Protein AF-A0A924LF36-F1 (afdb_monomer_lite)

Sequence (157 aa):
MALSLVGAALLSALLHAGWNAAVKASARPAETMTAQMLLGAAMVLPALFWSGLPAMASWPWILATTLTNTITVTALLRAYALGGFGVVYPVVRAISVLLVVPLAAFLTGDRLGIGALAGIVLIVASLGLLAVSAGRDTSFPLPAMVWTGIAGLSTAV

Structure (mmCIF, N/CA/C/O backbone):
data_AF-A0A924LF36-F1
#
_entry.id   AF-A0A924LF36-F1
#
loop_
_atom_site.group_PDB
_atom_site.id
_atom_site.type_symbol
_atom_site.label_atom_id
_atom_site.label_alt_id
_atom_site.label_comp_id
_atom_site.label_asym_id
_atom_site.label_entity_id
_atom_site.label_seq_id
_atom_site.pdbx_PDB_ins_code
_atom_site.Cartn_x
_atom_site.Cartn_y
_atom_site.Cartn_z
_atom_site.occupancy
_atom_site.B_iso_or_equiv
_atom_site.auth_seq_id
_atom_site.auth_comp_id
_atom_site.auth_asym_id
_atom_site.auth_atom_id
_atom_site.pdbx_PDB_model_num
ATOM 1 N N . MET A 1 1 ? -22.119 -19.958 12.542 1.00 62.25 1 MET A N 1
ATOM 2 C CA . MET A 1 1 ? -21.178 -18.865 12.877 1.00 62.25 1 MET A CA 1
ATOM 3 C C . MET A 1 1 ? -19.805 -19.051 12.227 1.00 62.25 1 MET A C 1
ATOM 5 O O . MET A 1 1 ? -19.366 -18.140 11.547 1.00 62.25 1 MET A O 1
ATOM 9 N N . ALA A 1 2 ? -19.146 -20.214 12.333 1.00 81.81 2 ALA A N 1
ATOM 10 C CA . ALA A 1 2 ? -17.855 -20.436 11.658 1.00 81.81 2 ALA A CA 1
ATOM 11 C C . ALA A 1 2 ? -17.956 -20.459 10.116 1.00 81.81 2 ALA A C 1
ATOM 13 O O . ALA A 1 2 ? -17.182 -19.789 9.443 1.00 81.81 2 ALA A O 1
ATOM 14 N N . LEU A 1 3 ? -18.955 -21.148 9.544 1.00 88.50 3 LEU A N 1
ATOM 15 C CA . LEU A 1 3 ? -19.102 -21.261 8.084 1.00 88.50 3 LEU A CA 1
ATOM 16 C C . LEU A 1 3 ? -19.388 -19.916 7.393 1.00 88.50 3 LEU A C 1
ATOM 18 O O . LEU A 1 3 ? -18.892 -19.674 6.301 1.00 88.50 3 LEU A O 1
ATOM 22 N N . SER A 1 4 ? -20.141 -19.021 8.040 1.00 89.44 4 SER A N 1
ATOM 23 C CA . SER A 1 4 ? -20.418 -17.675 7.522 1.00 89.44 4 SER A CA 1
ATOM 24 C C . SER A 1 4 ? -19.172 -16.788 7.519 1.00 89.44 4 SER A C 1
ATOM 26 O O . SER A 1 4 ? -18.977 -16.030 6.576 1.00 89.44 4 SER A O 1
ATOM 28 N N . LEU A 1 5 ? -18.300 -16.914 8.528 1.00 90.94 5 LEU A N 1
ATOM 29 C CA . LEU A 1 5 ? -17.013 -16.209 8.560 1.00 90.94 5 LEU A CA 1
ATOM 30 C C . LEU A 1 5 ? -16.062 -16.741 7.485 1.00 90.94 5 LEU A C 1
ATOM 32 O O . LEU A 1 5 ? -15.440 -15.954 6.778 1.00 90.94 5 LEU A O 1
ATOM 36 N N . VAL A 1 6 ? -15.998 -18.065 7.315 1.00 91.00 6 VAL A N 1
ATOM 37 C CA . VAL A 1 6 ? -15.215 -18.695 6.241 1.00 91.00 6 VAL A CA 1
ATOM 38 C C . VAL A 1 6 ? -15.737 -18.263 4.869 1.00 91.00 6 VAL A C 1
ATOM 40 O O . VAL A 1 6 ? -14.952 -17.848 4.023 1.00 91.00 6 VAL A O 1
ATOM 43 N N . GLY A 1 7 ? -17.056 -18.287 4.659 1.00 93.44 7 GLY A N 1
ATOM 44 C CA . GLY A 1 7 ? -17.680 -17.824 3.419 1.00 93.44 7 GLY A CA 1
ATOM 45 C C . GLY A 1 7 ? -17.386 -16.351 3.127 1.00 93.44 7 GLY A C 1
ATOM 46 O O . GLY A 1 7 ? -17.005 -16.017 2.007 1.00 93.44 7 GLY A O 1
ATOM 47 N N . ALA A 1 8 ? -17.476 -15.478 4.134 1.00 91.50 8 ALA A N 1
ATOM 48 C CA . ALA A 1 8 ? -17.125 -14.064 3.998 1.00 91.50 8 ALA A CA 1
ATOM 49 C C . ALA A 1 8 ? -15.631 -13.857 3.686 1.00 91.50 8 ALA A C 1
ATOM 51 O O . ALA A 1 8 ? -15.291 -13.027 2.843 1.00 91.50 8 ALA A O 1
ATOM 52 N N . ALA A 1 9 ? -14.739 -14.630 4.311 1.00 88.94 9 ALA A N 1
ATOM 53 C CA . ALA A 1 9 ? -13.304 -14.578 4.039 1.00 88.94 9 ALA A CA 1
ATOM 54 C C . ALA A 1 9 ? -12.972 -15.029 2.606 1.00 88.94 9 ALA A C 1
ATOM 56 O O . ALA A 1 9 ? -12.200 -14.362 1.918 1.00 88.94 9 ALA A O 1
ATOM 57 N N . LEU A 1 10 ? -13.592 -16.114 2.128 1.00 92.25 10 LEU A N 1
ATOM 58 C CA . LEU A 1 10 ? -13.425 -16.595 0.752 1.00 92.25 10 LEU A CA 1
ATOM 59 C C . LEU A 1 10 ? -13.984 -15.604 -0.271 1.00 92.25 10 LEU A C 1
ATOM 61 O O . LEU A 1 10 ? -13.341 -15.352 -1.288 1.00 92.25 10 LEU A O 1
ATOM 65 N N . LEU A 1 11 ? -15.141 -14.999 0.010 1.00 93.44 11 LEU A N 1
ATOM 66 C CA . LEU A 1 11 ? -15.704 -13.946 -0.831 1.00 93.44 11 LEU A CA 1
ATOM 67 C C . LEU A 1 11 ? -14.775 -12.728 -0.887 1.00 93.44 11 LEU A C 1
ATOM 69 O O . LEU A 1 11 ? -14.509 -12.216 -1.970 1.00 93.44 11 LEU A O 1
ATOM 73 N N . SER A 1 12 ? -14.238 -12.297 0.257 1.00 89.75 12 SER A N 1
ATOM 74 C CA . SER A 1 12 ? -13.249 -11.218 0.321 1.00 89.75 12 SER A CA 1
ATOM 75 C C . SER A 1 12 ? -12.011 -11.547 -0.516 1.00 89.75 12 SER A C 1
ATOM 77 O O . SER A 1 12 ? -11.588 -10.728 -1.327 1.00 89.75 12 SER A O 1
ATOM 79 N N . ALA A 1 13 ? -11.480 -12.769 -0.408 1.00 84.81 13 ALA A N 1
ATOM 80 C CA . ALA A 1 13 ? -10.343 -13.220 -1.208 1.00 84.81 13 ALA A CA 1
ATOM 81 C C . ALA A 1 13 ? -10.656 -13.246 -2.714 1.00 84.81 13 ALA A C 1
ATOM 83 O O . ALA A 1 13 ? -9.835 -12.797 -3.515 1.00 84.81 13 ALA A O 1
ATOM 84 N N . LEU A 1 14 ? -11.847 -13.714 -3.103 1.00 92.06 14 LEU A N 1
ATOM 85 C CA . LEU A 1 14 ? -12.298 -13.735 -4.495 1.00 92.06 14 LEU A CA 1
ATOM 86 C C . LEU A 1 14 ? -12.426 -12.320 -5.063 1.00 92.06 14 LEU A C 1
ATOM 88 O O . LEU A 1 14 ? -11.890 -1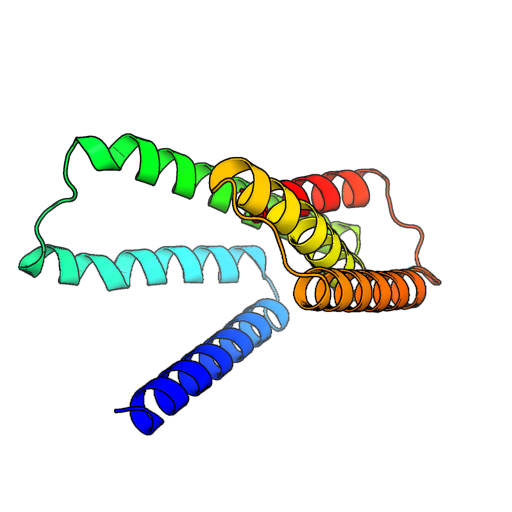2.039 -6.134 1.00 92.06 14 LEU A O 1
ATOM 92 N N . LEU A 1 15 ? -13.092 -11.420 -4.335 1.00 89.50 15 LEU A N 1
ATOM 93 C CA . LEU A 1 15 ? -13.203 -10.012 -4.712 1.00 89.50 15 LEU A CA 1
ATOM 94 C C . LEU A 1 15 ? -11.815 -9.375 -4.802 1.00 89.50 15 LEU A C 1
ATOM 96 O O . LEU A 1 15 ? -11.536 -8.663 -5.766 1.00 89.50 15 LEU A O 1
ATOM 100 N N . HIS A 1 16 ? -10.928 -9.684 -3.848 1.00 84.06 16 HIS A N 1
ATOM 101 C CA . HIS A 1 16 ? -9.563 -9.176 -3.817 1.00 84.06 16 HIS A CA 1
ATOM 102 C C . HIS A 1 16 ? -8.756 -9.604 -5.046 1.00 84.06 16 HIS A C 1
ATOM 104 O O . HIS A 1 16 ? -8.113 -8.782 -5.702 1.00 84.06 16 HIS A O 1
ATOM 110 N N . ALA A 1 17 ? -8.800 -10.889 -5.385 1.00 82.19 17 ALA A N 1
ATOM 111 C CA . ALA A 1 17 ? -8.154 -11.417 -6.579 1.00 82.19 17 ALA A CA 1
ATOM 112 C C . ALA A 1 17 ? -8.773 -10.834 -7.860 1.00 82.19 17 ALA A C 1
ATOM 114 O O . ALA A 1 17 ? -8.043 -10.464 -8.779 1.00 82.19 17 ALA A O 1
ATOM 115 N N . GLY A 1 18 ? -10.102 -10.696 -7.895 1.00 86.62 18 GLY A N 1
ATOM 116 C CA . GLY A 1 18 ? -10.847 -10.163 -9.032 1.00 86.62 18 GLY A CA 1
ATOM 117 C C . GLY A 1 18 ? -10.474 -8.721 -9.371 1.00 86.62 18 GLY A C 1
ATOM 118 O O . GLY A 1 18 ? -10.165 -8.429 -10.527 1.00 86.62 18 GLY A O 1
ATOM 119 N N . TRP A 1 19 ? -10.427 -7.820 -8.384 1.00 83.12 19 TRP A N 1
ATOM 120 C CA . TRP A 1 19 ? -10.056 -6.428 -8.665 1.00 83.12 19 TRP A CA 1
ATOM 121 C C . TRP A 1 19 ? -8.571 -6.290 -9.030 1.00 83.12 19 TRP A C 1
ATOM 123 O O . TRP A 1 19 ? -8.246 -5.534 -9.9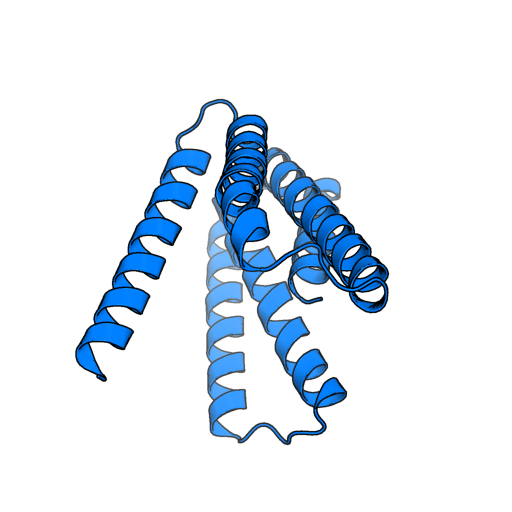43 1.00 83.12 19 TRP A O 1
ATOM 133 N N . ASN A 1 20 ? -7.672 -7.062 -8.403 1.00 81.25 20 ASN A N 1
ATOM 134 C CA . ASN A 1 20 ? -6.254 -7.075 -8.788 1.00 81.25 20 ASN A CA 1
ATOM 135 C C . ASN A 1 20 ? -6.072 -7.549 -10.237 1.00 81.25 20 ASN A C 1
ATOM 137 O O . ASN A 1 20 ? -5.286 -6.969 -10.990 1.00 81.25 20 ASN A O 1
ATOM 141 N N . ALA A 1 21 ? -6.814 -8.582 -10.647 1.00 81.06 21 ALA A N 1
ATOM 142 C CA . ALA A 1 21 ? -6.815 -9.057 -12.025 1.00 81.06 21 ALA A CA 1
ATOM 143 C C . ALA A 1 21 ? -7.349 -7.986 -12.992 1.00 81.06 21 ALA A C 1
ATOM 145 O O . ALA A 1 21 ? -6.748 -7.772 -14.043 1.00 81.06 21 ALA A O 1
ATOM 146 N N . ALA A 1 22 ? -8.414 -7.268 -12.619 1.00 83.38 22 ALA A N 1
ATOM 147 C CA . ALA A 1 22 ? -8.974 -6.183 -13.424 1.00 83.38 22 ALA A CA 1
ATOM 148 C C . ALA A 1 22 ? -8.000 -5.002 -13.594 1.00 83.38 22 ALA A C 1
ATOM 150 O O . ALA A 1 22 ? -7.821 -4.515 -14.709 1.00 83.38 22 ALA A O 1
ATOM 151 N N . VAL A 1 23 ? -7.314 -4.576 -12.525 1.00 80.12 23 VAL A N 1
ATOM 152 C CA . VAL A 1 23 ? -6.279 -3.526 -12.605 1.00 80.12 23 VAL A CA 1
ATOM 153 C C . VAL A 1 23 ? -5.130 -3.974 -13.505 1.00 80.12 23 VAL A C 1
ATOM 155 O O . VAL A 1 23 ? -4.663 -3.194 -14.333 1.00 80.12 23 VAL A O 1
ATOM 158 N N . LYS A 1 24 ? -4.702 -5.238 -13.392 1.00 73.88 24 LYS A N 1
ATOM 159 C CA . LYS A 1 24 ? -3.637 -5.802 -14.232 1.00 73.88 24 LYS A CA 1
ATOM 160 C C . LYS A 1 24 ? -4.032 -5.901 -15.709 1.00 73.88 24 LYS A C 1
ATOM 162 O O . LYS A 1 24 ? -3.179 -5.710 -16.568 1.00 73.88 24 LYS A O 1
ATOM 167 N N . ALA A 1 25 ? -5.290 -6.223 -16.003 1.00 81.50 25 ALA A N 1
ATOM 168 C CA . ALA A 1 25 ? -5.804 -6.328 -17.368 1.00 81.50 25 ALA A CA 1
ATOM 169 C C . ALA A 1 25 ? -6.092 -4.960 -18.017 1.00 81.50 25 ALA A C 1
ATOM 171 O O . ALA A 1 25 ? -6.297 -4.885 -19.227 1.00 81.50 25 ALA A O 1
ATOM 172 N N . SER A 1 26 ? -6.121 -3.882 -17.230 1.00 82.62 26 SER A N 1
ATOM 173 C CA . SER A 1 26 ? -6.383 -2.531 -17.721 1.00 82.62 26 SER A CA 1
ATOM 174 C C . SER A 1 26 ? -5.217 -1.983 -18.543 1.00 82.62 26 SER A C 1
ATOM 176 O O . SER A 1 26 ? -4.053 -2.097 -18.162 1.00 82.62 26 SER A O 1
ATOM 178 N N . ALA A 1 27 ? -5.538 -1.277 -19.630 1.00 81.75 27 ALA A N 1
ATOM 179 C CA . ALA A 1 27 ? -4.561 -0.503 -20.397 1.00 81.75 27 ALA A CA 1
ATOM 180 C C . ALA A 1 27 ? -3.993 0.690 -19.604 1.00 81.75 27 ALA A C 1
ATOM 182 O O . ALA A 1 27 ? -2.944 1.226 -19.961 1.00 81.75 27 ALA A O 1
ATOM 183 N N . ARG A 1 28 ? -4.680 1.119 -18.533 1.00 80.81 28 ARG A N 1
ATOM 184 C CA . ARG A 1 28 ? -4.278 2.239 -17.668 1.00 80.81 28 ARG A CA 1
ATOM 185 C C . ARG A 1 28 ? -4.408 1.865 -16.184 1.00 80.81 28 ARG A C 1
ATOM 187 O O . ARG A 1 28 ? -5.310 2.356 -15.502 1.00 80.81 28 ARG A O 1
ATOM 194 N N . PRO A 1 29 ? -3.504 1.021 -15.653 1.00 74.56 29 PRO A N 1
ATOM 195 C CA . PRO A 1 29 ? -3.603 0.490 -14.291 1.00 74.56 29 PRO A CA 1
ATOM 196 C C . PRO A 1 29 ? -3.680 1.572 -13.209 1.00 74.56 29 PRO A C 1
ATOM 198 O O . PRO A 1 29 ? -4.410 1.414 -12.237 1.00 74.56 29 PRO A O 1
ATOM 201 N N . ALA A 1 30 ? -2.970 2.691 -13.395 1.00 72.94 30 ALA A N 1
ATOM 202 C CA . ALA A 1 30 ? -2.991 3.813 -12.461 1.00 72.94 30 ALA A CA 1
ATOM 203 C C . ALA A 1 30 ? -4.387 4.447 -12.344 1.00 72.94 30 ALA A C 1
ATOM 205 O O . ALA A 1 30 ? -4.898 4.590 -11.238 1.00 72.94 30 ALA A O 1
ATOM 206 N N . GLU A 1 31 ? -5.029 4.751 -13.476 1.00 81.31 31 GLU A N 1
ATOM 207 C CA . GLU A 1 31 ? -6.383 5.322 -13.511 1.00 81.31 31 GLU A CA 1
ATOM 208 C C . GLU A 1 31 ? -7.407 4.346 -12.922 1.00 81.31 31 GLU A C 1
ATOM 210 O O . GLU A 1 31 ? -8.259 4.746 -12.130 1.00 81.31 31 GLU A O 1
ATOM 215 N N . THR A 1 32 ? -7.296 3.053 -13.248 1.00 84.44 32 THR A N 1
ATOM 216 C CA . THR A 1 32 ? -8.178 2.015 -12.693 1.00 84.44 32 THR A CA 1
ATOM 217 C C . THR A 1 32 ? -8.014 1.878 -11.180 1.00 84.44 32 THR A C 1
ATOM 219 O O . THR A 1 32 ? -9.013 1.759 -10.470 1.00 84.44 32 THR A O 1
ATOM 222 N N . MET A 1 33 ? -6.782 1.946 -10.668 1.00 81.69 33 MET A N 1
ATOM 223 C CA . MET A 1 33 ? -6.521 1.887 -9.230 1.00 81.69 33 MET A CA 1
ATOM 224 C C . MET A 1 33 ? -7.071 3.131 -8.519 1.00 81.69 33 MET A C 1
ATOM 226 O O . MET A 1 33 ? -7.782 2.998 -7.528 1.00 81.69 33 MET A O 1
ATOM 230 N N . THR A 1 34 ? -6.850 4.335 -9.059 1.00 81.94 34 THR A N 1
ATOM 231 C CA . THR A 1 34 ? -7.424 5.577 -8.512 1.00 81.94 34 THR A CA 1
ATOM 232 C C . THR A 1 34 ? -8.953 5.548 -8.506 1.00 81.94 34 THR A C 1
ATOM 234 O O . THR A 1 34 ? -9.565 5.880 -7.491 1.00 81.94 34 THR A O 1
ATOM 237 N N . ALA A 1 35 ? -9.582 5.104 -9.598 1.00 85.44 35 ALA A N 1
ATOM 238 C CA . ALA A 1 35 ? -11.035 4.966 -9.675 1.00 85.44 35 ALA A CA 1
ATOM 239 C C . ALA A 1 35 ? -11.570 3.982 -8.623 1.00 85.44 35 ALA A C 1
ATOM 241 O O . ALA A 1 35 ? -12.573 4.268 -7.970 1.00 85.44 35 ALA A O 1
ATOM 242 N N . GLN A 1 36 ? -10.875 2.861 -8.404 1.00 86.94 36 GLN A N 1
ATOM 243 C CA . GLN A 1 36 ? -11.213 1.896 -7.359 1.00 86.94 36 GLN A CA 1
ATOM 244 C C . GLN A 1 36 ? -11.129 2.512 -5.955 1.00 86.94 36 GLN A C 1
ATOM 246 O O . GLN A 1 36 ? -12.018 2.265 -5.137 1.00 86.94 36 GLN A O 1
ATOM 251 N N . MET A 1 37 ? -10.108 3.325 -5.668 1.00 84.44 37 MET A N 1
ATOM 252 C CA . MET A 1 37 ? -9.989 3.998 -4.369 1.00 84.44 37 MET A CA 1
ATOM 253 C C . MET A 1 37 ? -11.121 5.008 -4.145 1.00 84.44 37 MET A C 1
ATOM 255 O O . MET A 1 37 ? -11.731 5.023 -3.076 1.00 84.44 37 MET A O 1
ATOM 259 N N . LEU A 1 38 ? -11.439 5.813 -5.164 1.00 87.12 38 LEU A N 1
ATOM 260 C CA . LEU A 1 38 ? -12.514 6.808 -5.102 1.00 87.12 38 LEU A CA 1
ATOM 261 C C . LEU A 1 38 ? -13.888 6.156 -4.950 1.00 87.12 38 LEU A C 1
ATOM 263 O O . LEU A 1 38 ? -14.690 6.605 -4.133 1.00 87.12 38 LEU A O 1
ATOM 267 N N . LEU A 1 39 ? -14.151 5.080 -5.695 1.00 89.12 39 LEU A N 1
ATOM 268 C CA . LEU A 1 39 ? -15.397 4.331 -5.573 1.00 89.12 39 LEU A CA 1
ATOM 269 C C . LEU A 1 39 ? -15.521 3.703 -4.183 1.00 89.12 39 LEU A C 1
ATOM 271 O O . LEU A 1 39 ? -16.574 3.814 -3.563 1.00 89.12 39 LEU A O 1
ATOM 275 N N . GLY A 1 40 ? -14.441 3.111 -3.663 1.00 86.38 40 GLY A N 1
ATOM 276 C CA . GLY A 1 40 ? -14.407 2.579 -2.301 1.00 86.38 40 GLY A CA 1
ATOM 277 C C . GLY A 1 40 ? -14.731 3.645 -1.251 1.00 86.38 40 GLY A C 1
ATOM 278 O O . GLY A 1 40 ? -15.560 3.406 -0.377 1.00 86.38 40 GLY A O 1
ATOM 279 N N . ALA A 1 41 ? -14.153 4.845 -1.376 1.00 85.69 41 ALA A N 1
ATOM 280 C CA . ALA A 1 41 ? -14.469 5.971 -0.497 1.00 85.69 41 ALA A CA 1
ATOM 281 C C . ALA A 1 41 ? -15.938 6.412 -0.627 1.00 85.69 41 ALA A C 1
ATOM 283 O O . ALA A 1 41 ? -16.622 6.593 0.381 1.00 85.69 41 ALA A O 1
ATOM 284 N N . ALA A 1 42 ? -16.451 6.525 -1.855 1.00 89.12 42 ALA A N 1
ATOM 285 C CA . ALA A 1 42 ? -17.835 6.908 -2.119 1.00 89.12 42 ALA A CA 1
ATOM 286 C C . ALA A 1 42 ? -18.845 5.897 -1.554 1.00 89.12 42 ALA A C 1
ATOM 288 O O . ALA A 1 42 ? -19.872 6.300 -1.012 1.00 89.12 42 ALA A O 1
ATOM 289 N N . MET A 1 43 ? -18.542 4.596 -1.617 1.00 88.69 43 MET A N 1
ATOM 290 C CA . MET A 1 43 ? -19.396 3.534 -1.069 1.00 88.69 43 MET A CA 1
ATOM 291 C C . MET A 1 43 ? -19.544 3.606 0.456 1.00 88.69 43 MET A C 1
ATOM 293 O O . MET A 1 43 ? -20.538 3.115 0.988 1.00 88.69 43 MET A O 1
ATOM 297 N N . VAL A 1 44 ? -18.591 4.223 1.162 1.00 86.81 44 VAL A N 1
ATOM 298 C CA . VAL A 1 44 ? -18.643 4.391 2.623 1.00 86.81 44 VAL A CA 1
ATOM 299 C C . VAL A 1 44 ? -19.432 5.641 3.030 1.00 86.81 44 VAL A C 1
ATOM 301 O O . VAL A 1 44 ? -19.976 5.675 4.131 1.00 86.81 44 VAL A O 1
ATOM 304 N N . LEU A 1 45 ? -19.579 6.645 2.155 1.00 88.62 45 LEU A N 1
ATOM 305 C CA . LEU A 1 45 ? -20.291 7.890 2.483 1.00 88.62 45 LEU A CA 1
ATOM 306 C C . LEU A 1 45 ? -21.726 7.670 2.998 1.00 88.62 45 LEU A C 1
ATOM 308 O O . LEU A 1 45 ? -22.076 8.298 3.996 1.00 88.62 45 LEU A O 1
ATOM 312 N N . PRO A 1 46 ? -22.554 6.770 2.424 1.00 91.56 46 PRO A N 1
ATOM 313 C CA . PRO A 1 46 ? -23.888 6.510 2.957 1.00 91.56 46 PRO A CA 1
ATOM 314 C C . PRO A 1 46 ? -23.882 5.949 4.383 1.00 91.56 46 PRO A C 1
ATOM 316 O O . PRO A 1 46 ? -24.817 6.194 5.141 1.00 91.56 46 PRO A O 1
ATOM 319 N N . ALA A 1 47 ? -22.831 5.228 4.785 1.00 88.19 47 ALA A N 1
ATOM 320 C CA . ALA A 1 47 ? -22.727 4.701 6.143 1.00 88.19 47 ALA A CA 1
ATOM 321 C C . ALA A 1 47 ? -22.608 5.824 7.189 1.00 88.19 47 ALA A C 1
ATOM 323 O O . ALA A 1 47 ? -23.056 5.645 8.321 1.00 88.19 47 ALA A O 1
ATOM 324 N N . LEU A 1 48 ? -22.104 7.004 6.797 1.00 88.69 48 LEU A N 1
ATOM 325 C CA . LEU A 1 48 ? -22.002 8.176 7.673 1.00 88.69 48 LEU A CA 1
ATOM 326 C C . LEU A 1 48 ? -23.370 8.694 8.136 1.00 88.69 48 LEU A C 1
ATOM 328 O O . LEU A 1 48 ? -23.443 9.301 9.202 1.00 88.69 48 LEU A O 1
ATOM 332 N N . PHE A 1 49 ? -24.456 8.421 7.399 1.00 90.31 49 PHE A N 1
ATOM 333 C CA . PHE A 1 49 ? -25.810 8.757 7.856 1.00 90.31 49 PHE A CA 1
ATOM 334 C C . PHE A 1 49 ? -26.218 7.971 9.109 1.00 90.31 49 PHE A C 1
ATOM 336 O O . PHE A 1 49 ? -27.003 8.476 9.907 1.00 90.31 49 PHE A O 1
ATOM 343 N N . TRP A 1 50 ? -25.671 6.767 9.303 1.00 92.38 50 TRP A N 1
ATOM 344 C CA . TRP A 1 50 ? -25.921 5.944 10.489 1.00 92.38 50 TRP A CA 1
ATOM 345 C C . TRP A 1 50 ? -24.828 6.077 11.549 1.00 92.38 50 TRP A C 1
ATOM 347 O O . TRP A 1 50 ? -25.144 6.112 12.735 1.00 92.38 50 TRP A O 1
ATOM 357 N N . SER A 1 51 ? -23.552 6.141 11.154 1.00 88.38 51 SER A N 1
ATOM 358 C CA . SER A 1 51 ? -22.431 6.194 12.103 1.00 88.38 51 SER A CA 1
ATOM 359 C C . SER A 1 51 ? -22.117 7.600 12.616 1.00 88.38 51 SER A C 1
ATOM 361 O O . SER A 1 51 ? -21.414 7.735 13.616 1.00 88.38 51 SER A O 1
ATOM 363 N N . GLY A 1 52 ? -22.583 8.644 11.924 1.00 88.38 52 GLY A N 1
ATOM 364 C CA . GLY A 1 52 ? -22.126 10.015 12.131 1.00 88.38 52 GLY A CA 1
ATOM 365 C C . GLY A 1 52 ? -20.713 10.257 11.586 1.00 88.38 52 GLY A C 1
ATOM 366 O O . GLY A 1 52 ? -20.076 9.366 11.014 1.00 88.38 52 GLY A O 1
ATOM 367 N N . LEU A 1 53 ? -20.228 11.492 11.750 1.00 88.19 53 LEU A N 1
ATOM 368 C CA . LEU A 1 53 ? -18.871 11.879 11.358 1.00 88.19 53 LEU A CA 1
ATOM 369 C C . LEU A 1 53 ? -17.814 11.271 12.299 1.00 88.19 53 LEU A C 1
ATOM 371 O O . LEU A 1 53 ? -18.076 11.122 13.495 1.00 88.19 53 LEU A O 1
ATOM 375 N N . PRO A 1 54 ? -16.598 10.980 11.795 1.00 86.25 54 PRO A N 1
ATOM 376 C CA . PRO A 1 54 ? -15.497 10.514 12.629 1.00 86.25 54 PRO A CA 1
ATOM 377 C C . PRO A 1 54 ? -15.173 11.509 13.746 1.00 86.25 54 PRO A C 1
ATOM 379 O O . PRO A 1 54 ? -15.158 12.725 13.530 1.00 86.25 54 PRO A O 1
ATOM 382 N N . ALA A 1 55 ? -14.843 10.987 14.928 1.00 90.88 55 ALA A N 1
ATOM 383 C CA . ALA A 1 55 ? -14.402 11.799 16.055 1.00 90.88 55 ALA A CA 1
ATOM 384 C C . ALA A 1 55 ? -13.186 12.665 15.677 1.00 90.88 55 ALA A C 1
ATOM 386 O O . ALA A 1 55 ? -12.304 12.218 14.942 1.00 90.88 55 ALA A O 1
ATOM 387 N N . MET A 1 56 ? -13.089 13.882 16.230 1.00 91.69 56 MET A N 1
ATOM 388 C CA . MET A 1 56 ? -11.971 14.803 15.952 1.00 91.69 56 MET A CA 1
ATOM 389 C C . MET A 1 56 ? -10.592 14.164 16.194 1.00 91.69 56 MET A C 1
ATOM 391 O O . MET A 1 56 ? -9.665 14.377 15.417 1.00 91.69 56 MET A O 1
ATOM 395 N N . ALA A 1 57 ? -10.474 13.314 17.217 1.00 92.56 57 ALA A N 1
ATOM 396 C CA . ALA A 1 57 ? -9.243 12.593 17.540 1.00 92.56 57 ALA A CA 1
ATOM 397 C C . ALA A 1 57 ? -8.803 11.579 16.462 1.00 92.56 57 ALA A C 1
ATOM 399 O O . ALA A 1 57 ? -7.635 11.197 16.422 1.00 92.56 57 ALA A O 1
ATOM 400 N N . SER A 1 58 ? -9.706 11.142 15.578 1.00 92.00 58 SER A N 1
ATOM 401 C CA . SER A 1 58 ? -9.410 10.179 14.510 1.00 92.00 58 SER A CA 1
ATOM 402 C C . SER A 1 58 ? -8.823 10.833 13.257 1.00 92.00 58 SER A C 1
ATOM 404 O O . SER A 1 58 ? -8.195 10.148 12.455 1.00 92.00 58 SER A O 1
ATOM 406 N N . TRP A 1 59 ? -8.983 12.146 13.074 1.00 91.31 59 TRP A N 1
ATOM 407 C CA . TRP A 1 59 ? -8.544 12.842 11.858 1.00 91.31 59 TRP A CA 1
ATOM 408 C C . TRP A 1 59 ? -7.036 12.780 11.594 1.00 91.31 59 TRP A C 1
ATOM 410 O O . TRP A 1 59 ? -6.675 12.531 10.443 1.00 91.31 59 TRP A O 1
ATOM 420 N N . PRO A 1 60 ? -6.145 12.917 12.598 1.00 94.31 60 PRO A N 1
ATOM 421 C CA . PRO A 1 60 ? -4.713 12.710 12.383 1.00 94.31 60 PRO A CA 1
ATOM 422 C C . PRO A 1 60 ? -4.397 11.313 11.831 1.00 94.31 60 PRO A C 1
ATOM 424 O O . PRO A 1 60 ? -3.582 11.183 10.923 1.00 94.31 60 PRO A O 1
ATOM 427 N N . TRP A 1 61 ? -5.092 10.279 12.315 1.00 90.69 61 TRP A N 1
ATOM 428 C CA . TRP A 1 61 ? -4.920 8.897 11.857 1.00 90.69 61 TRP A CA 1
ATOM 429 C C . TRP A 1 61 ? -5.488 8.664 10.458 1.00 90.69 61 TRP A C 1
ATOM 431 O O . TRP A 1 61 ? -4.867 7.971 9.652 1.00 90.69 61 TRP A O 1
ATOM 441 N N . ILE A 1 62 ? -6.633 9.278 10.140 1.00 89.75 62 ILE A N 1
ATOM 442 C CA . ILE A 1 62 ? -7.218 9.255 8.792 1.00 89.75 62 ILE A CA 1
ATOM 443 C C . ILE A 1 62 ? -6.249 9.898 7.798 1.00 89.75 62 ILE A C 1
ATOM 445 O O . ILE A 1 62 ? -5.964 9.310 6.755 1.00 89.75 62 ILE A O 1
ATOM 449 N N . LEU A 1 63 ? -5.705 11.071 8.131 1.00 91.38 63 LEU A N 1
ATOM 450 C CA . LEU A 1 63 ? -4.731 11.771 7.294 1.00 91.38 63 LEU A CA 1
ATOM 451 C C . LEU A 1 63 ? -3.447 10.956 7.121 1.00 91.38 63 LEU A C 1
ATOM 453 O O . LEU A 1 63 ? -3.009 10.767 5.987 1.00 91.38 63 LEU A O 1
ATOM 457 N N . ALA A 1 64 ? -2.884 10.430 8.212 1.00 90.88 64 ALA A N 1
ATOM 458 C CA . ALA A 1 64 ? -1.685 9.596 8.165 1.00 90.88 64 ALA A CA 1
ATOM 459 C C . ALA A 1 64 ? -1.891 8.362 7.274 1.00 90.88 64 ALA A C 1
ATOM 461 O O . ALA A 1 64 ? -1.117 8.136 6.347 1.00 90.88 64 ALA A O 1
ATOM 462 N N . THR A 1 65 ? -2.982 7.622 7.483 1.00 87.94 65 THR A N 1
ATOM 463 C CA . THR A 1 65 ? -3.304 6.422 6.694 1.00 87.94 65 THR A CA 1
ATOM 464 C C . THR A 1 65 ? -3.505 6.764 5.221 1.00 87.94 65 THR A C 1
ATOM 466 O O . THR A 1 65 ? -2.979 6.081 4.345 1.00 87.94 65 THR A O 1
ATOM 469 N N . THR A 1 66 ? -4.229 7.848 4.929 1.00 88.38 66 THR A N 1
ATOM 470 C CA . THR A 1 66 ? -4.481 8.294 3.551 1.00 88.38 66 THR A CA 1
ATOM 471 C C . THR A 1 66 ? -3.177 8.662 2.846 1.00 88.38 66 THR A C 1
ATOM 473 O O . THR A 1 66 ? -2.966 8.283 1.690 1.00 88.38 66 THR A O 1
ATOM 476 N N . LEU A 1 67 ? -2.274 9.358 3.542 1.00 90.62 67 LEU A N 1
ATOM 477 C CA . LEU A 1 67 ? -0.983 9.762 2.999 1.00 90.62 67 LEU A CA 1
ATOM 478 C C . LEU A 1 67 ? -0.087 8.548 2.728 1.00 90.62 67 LEU A C 1
ATOM 480 O O . LEU A 1 67 ? 0.396 8.391 1.604 1.00 90.62 67 LEU A O 1
ATOM 484 N N . THR A 1 68 ? 0.080 7.661 3.712 1.00 88.00 68 THR A N 1
ATOM 485 C CA . THR A 1 68 ? 0.881 6.437 3.565 1.00 88.00 68 THR A CA 1
ATOM 486 C C . THR A 1 68 ? 0.339 5.554 2.445 1.00 88.00 68 THR A C 1
ATOM 488 O O . THR A 1 68 ? 1.101 5.067 1.606 1.00 88.00 68 THR A O 1
ATOM 491 N N . ASN A 1 69 ? -0.983 5.409 2.353 1.00 87.38 69 ASN A N 1
ATOM 492 C CA . ASN A 1 69 ? -1.614 4.620 1.304 1.00 87.38 69 ASN A CA 1
ATOM 493 C C . ASN A 1 69 ? -1.395 5.227 -0.094 1.00 87.38 69 ASN A C 1
ATOM 495 O O . ASN A 1 69 ? -1.005 4.518 -1.023 1.00 87.38 69 ASN A O 1
ATOM 499 N N . THR A 1 70 ? -1.539 6.547 -0.231 1.00 86.56 70 THR A N 1
ATOM 500 C CA . THR A 1 70 ? -1.294 7.249 -1.502 1.00 86.56 70 THR A CA 1
ATOM 501 C C . THR A 1 70 ? 0.161 7.102 -1.953 1.00 86.56 70 THR A C 1
ATOM 503 O O . THR A 1 70 ? 0.422 6.834 -3.132 1.00 86.56 70 THR A O 1
ATOM 506 N N . ILE A 1 71 ? 1.115 7.227 -1.022 1.00 89.19 71 ILE A N 1
ATOM 507 C CA . ILE A 1 71 ? 2.543 6.994 -1.283 1.00 89.19 71 ILE A CA 1
ATOM 508 C C . ILE A 1 71 ? 2.763 5.554 -1.751 1.00 89.19 71 ILE A C 1
ATOM 510 O O . ILE A 1 71 ? 3.415 5.346 -2.775 1.00 89.19 71 ILE A O 1
ATOM 514 N N . THR A 1 72 ? 2.170 4.583 -1.054 1.00 88.12 72 THR A N 1
ATOM 515 C CA . THR A 1 72 ? 2.283 3.153 -1.370 1.00 88.12 72 THR A CA 1
ATOM 516 C C . THR A 1 72 ? 1.813 2.860 -2.791 1.00 88.12 72 THR A C 1
ATOM 518 O O . THR A 1 72 ? 2.563 2.310 -3.598 1.00 88.12 72 THR A O 1
ATOM 521 N N . VAL A 1 73 ? 0.588 3.272 -3.125 1.00 84.25 73 VAL A N 1
ATOM 522 C CA . VAL A 1 73 ? -0.025 3.037 -4.440 1.00 84.25 73 VAL A CA 1
ATOM 523 C C . VAL A 1 73 ? 0.787 3.706 -5.549 1.00 84.25 73 VAL A C 1
ATOM 525 O O . VAL A 1 73 ? 1.070 3.083 -6.573 1.00 84.25 73 VAL A O 1
ATOM 528 N N . THR A 1 74 ? 1.228 4.947 -5.336 1.00 84.88 74 THR A N 1
ATOM 529 C CA . THR A 1 74 ? 2.025 5.691 -6.323 1.00 84.88 74 THR A CA 1
ATOM 530 C C . THR A 1 74 ? 3.390 5.043 -6.551 1.00 84.88 74 THR A C 1
ATOM 532 O O . THR A 1 74 ? 3.813 4.874 -7.698 1.00 84.88 74 THR A O 1
ATOM 535 N N . ALA A 1 75 ? 4.077 4.658 -5.474 1.00 87.25 75 ALA A N 1
ATOM 536 C CA . ALA A 1 75 ? 5.366 3.984 -5.546 1.00 87.25 75 ALA A CA 1
ATOM 537 C C . ALA A 1 75 ? 5.246 2.634 -6.260 1.00 87.25 75 ALA A C 1
ATOM 539 O O . ALA A 1 75 ? 6.062 2.324 -7.127 1.00 87.25 75 ALA A O 1
ATOM 540 N N . LEU A 1 76 ? 4.187 1.878 -5.969 1.00 83.88 76 LEU A N 1
ATOM 541 C CA . LEU A 1 76 ? 3.923 0.585 -6.584 1.00 83.88 76 LEU A CA 1
ATOM 542 C C . LEU A 1 76 ? 3.684 0.704 -8.095 1.00 83.88 76 LEU A C 1
ATOM 544 O O . LEU A 1 76 ? 4.287 -0.031 -8.875 1.00 83.88 76 LEU A O 1
ATOM 548 N N . LEU A 1 77 ? 2.866 1.669 -8.521 1.00 83.25 77 LEU A N 1
ATOM 549 C CA . LEU A 1 77 ? 2.603 1.923 -9.941 1.00 83.25 77 LEU A CA 1
ATOM 550 C C . LEU A 1 77 ? 3.874 2.344 -10.692 1.00 83.25 77 LEU A C 1
ATOM 552 O O . LEU A 1 77 ? 4.125 1.854 -11.795 1.00 83.25 77 LEU A O 1
ATOM 556 N N . ARG A 1 78 ? 4.711 3.203 -10.091 1.00 84.06 78 ARG A N 1
ATOM 557 C CA . ARG A 1 78 ? 6.008 3.596 -10.672 1.00 84.06 78 ARG A CA 1
ATOM 558 C C . ARG A 1 78 ? 6.985 2.427 -10.741 1.00 84.06 78 ARG A C 1
ATOM 560 O O . ARG A 1 78 ? 7.660 2.262 -11.754 1.00 84.06 78 ARG A O 1
ATOM 567 N N . ALA A 1 79 ? 7.038 1.600 -9.702 1.00 83.12 79 ALA A N 1
ATOM 568 C CA . ALA A 1 79 ? 7.858 0.400 -9.692 1.00 83.12 79 ALA A CA 1
ATOM 569 C C . ALA A 1 79 ? 7.415 -0.575 -10.794 1.00 83.12 79 ALA A C 1
ATOM 571 O O . ALA A 1 79 ? 8.256 -1.032 -11.562 1.00 83.12 79 ALA A O 1
ATOM 572 N N . TYR A 1 80 ? 6.110 -0.818 -10.956 1.00 81.50 80 TYR A N 1
ATOM 573 C CA . TYR A 1 80 ? 5.582 -1.660 -12.037 1.00 81.50 80 TYR A CA 1
ATOM 574 C C . TYR A 1 80 ? 5.881 -1.120 -13.432 1.00 81.50 80 TYR A C 1
ATOM 576 O O . TYR A 1 80 ? 6.230 -1.911 -14.306 1.00 81.50 80 TYR A O 1
ATOM 584 N N . ALA A 1 81 ? 5.786 0.194 -13.638 1.00 79.62 81 ALA A N 1
ATOM 585 C CA . ALA A 1 81 ? 6.095 0.806 -14.927 1.00 79.62 81 ALA A CA 1
ATOM 586 C C . ALA A 1 81 ? 7.572 0.633 -15.329 1.00 79.62 81 ALA A C 1
ATOM 588 O O . ALA A 1 81 ? 7.867 0.501 -16.513 1.00 79.62 81 ALA A O 1
ATOM 589 N N . LEU A 1 82 ? 8.493 0.627 -14.358 1.00 81.25 82 LEU A N 1
ATOM 590 C CA . LEU A 1 82 ? 9.940 0.610 -14.609 1.00 81.25 82 LEU A CA 1
ATOM 591 C C . LEU A 1 82 ? 10.583 -0.780 -14.484 1.00 81.25 82 LEU A C 1
ATOM 593 O O . LEU A 1 82 ? 11.582 -1.047 -15.143 1.00 81.25 82 LEU A O 1
ATOM 597 N N . GLY A 1 83 ? 10.054 -1.639 -13.613 1.00 75.56 83 GLY A N 1
ATOM 598 C CA . GLY A 1 83 ? 10.611 -2.958 -13.291 1.00 75.56 83 GLY A CA 1
ATOM 599 C C . GLY A 1 83 ? 9.717 -4.135 -13.683 1.00 75.56 83 GLY A C 1
ATOM 600 O O . GLY A 1 83 ? 10.112 -5.286 -13.517 1.00 75.56 83 GLY A O 1
ATOM 601 N N . GLY A 1 84 ? 8.512 -3.868 -14.194 1.00 77.44 84 GLY A N 1
ATOM 602 C CA . GLY A 1 84 ? 7.542 -4.893 -14.563 1.00 77.44 84 GLY A CA 1
ATOM 603 C C . GLY A 1 84 ? 6.892 -5.581 -13.358 1.00 77.44 84 GLY A C 1
ATOM 604 O O . GLY A 1 84 ? 7.472 -5.751 -12.286 1.00 77.44 84 GLY A O 1
ATOM 605 N N . PHE A 1 85 ? 5.647 -6.023 -13.533 1.00 72.88 85 PHE A N 1
ATOM 606 C CA . PHE A 1 85 ? 4.882 -6.660 -12.457 1.00 72.88 85 PHE A CA 1
ATOM 607 C C . PHE A 1 85 ? 5.530 -7.960 -11.943 1.00 72.88 85 PHE A C 1
ATOM 609 O O . PHE A 1 85 ? 5.505 -8.221 -10.744 1.00 72.88 85 PHE A O 1
ATOM 616 N N . GLY A 1 86 ? 6.127 -8.762 -12.836 1.00 73.88 86 GLY A N 1
ATOM 617 C CA . GLY A 1 86 ? 6.662 -10.092 -12.516 1.00 73.88 86 GLY A CA 1
ATOM 618 C C . GLY A 1 86 ? 7.798 -10.096 -11.489 1.00 73.88 86 GLY A C 1
ATOM 619 O O . GLY A 1 86 ? 7.868 -11.016 -10.682 1.00 73.88 86 GLY A O 1
ATOM 620 N N . VAL A 1 87 ? 8.639 -9.056 -11.479 1.00 76.62 87 VAL A N 1
ATOM 621 C CA . VAL A 1 87 ? 9.766 -8.920 -10.538 1.00 76.62 87 VAL A CA 1
ATOM 622 C C . VAL A 1 87 ? 9.371 -8.073 -9.332 1.00 76.62 87 VAL A C 1
ATOM 624 O O . VAL A 1 87 ? 9.615 -8.452 -8.189 1.00 76.62 87 VAL A O 1
ATOM 627 N N . VAL A 1 88 ? 8.722 -6.932 -9.569 1.00 81.75 88 VAL A N 1
ATOM 628 C CA . VAL A 1 88 ? 8.402 -5.961 -8.514 1.00 81.75 88 VAL A CA 1
ATOM 629 C C . VAL A 1 88 ? 7.417 -6.542 -7.501 1.00 81.75 88 VAL A C 1
ATOM 631 O O . VAL A 1 88 ? 7.597 -6.348 -6.302 1.00 81.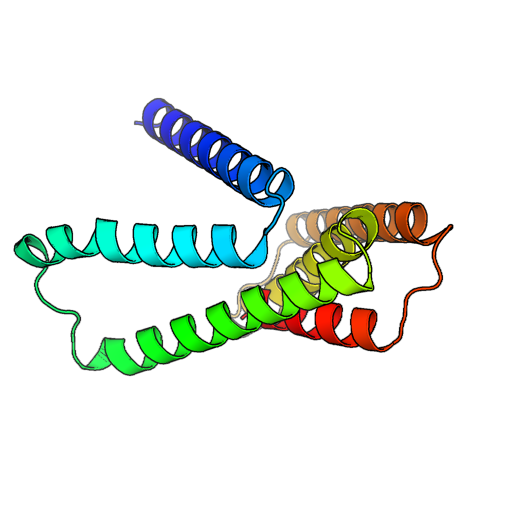75 88 VAL A O 1
ATOM 634 N N . TYR A 1 89 ? 6.379 -7.262 -7.946 1.00 77.81 89 TYR A N 1
ATOM 635 C CA . TYR A 1 89 ? 5.333 -7.749 -7.041 1.00 77.81 89 TYR A CA 1
ATOM 636 C C . TYR A 1 89 ? 5.874 -8.725 -5.974 1.00 77.81 89 TYR A C 1
ATOM 638 O O . TYR A 1 89 ? 5.638 -8.465 -4.789 1.00 77.81 89 TYR A O 1
ATOM 646 N N . PRO A 1 90 ? 6.637 -9.786 -6.321 1.00 78.94 90 PRO A N 1
ATOM 647 C CA . PRO A 1 90 ? 7.265 -10.650 -5.319 1.00 78.94 90 PRO A CA 1
ATOM 648 C C . PRO A 1 90 ? 8.208 -9.897 -4.371 1.00 78.94 90 PRO A C 1
ATOM 650 O O . PRO A 1 90 ? 8.181 -10.143 -3.166 1.00 78.94 90 PRO A O 1
ATOM 653 N N . VAL A 1 91 ? 9.002 -8.952 -4.889 1.00 81.06 91 VAL A N 1
ATOM 654 C CA . VAL A 1 91 ? 9.988 -8.205 -4.088 1.00 81.06 91 VAL A CA 1
ATOM 655 C C . VAL A 1 91 ? 9.311 -7.282 -3.075 1.00 81.06 91 VAL A C 1
ATOM 657 O O . VAL A 1 91 ? 9.656 -7.330 -1.896 1.00 81.06 91 VAL A O 1
ATOM 660 N N . VAL A 1 92 ? 8.318 -6.485 -3.492 1.00 83.25 92 VAL A N 1
ATOM 661 C CA . VAL A 1 92 ? 7.557 -5.615 -2.574 1.00 83.25 92 VAL A CA 1
ATOM 662 C C . VAL A 1 92 ? 6.944 -6.444 -1.449 1.00 83.25 92 VAL A C 1
ATOM 664 O O . VAL A 1 92 ? 7.092 -6.095 -0.282 1.00 83.25 92 VAL A O 1
ATOM 667 N N . ARG A 1 93 ? 6.308 -7.576 -1.781 1.00 81.56 93 ARG A N 1
ATOM 668 C CA . ARG A 1 93 ?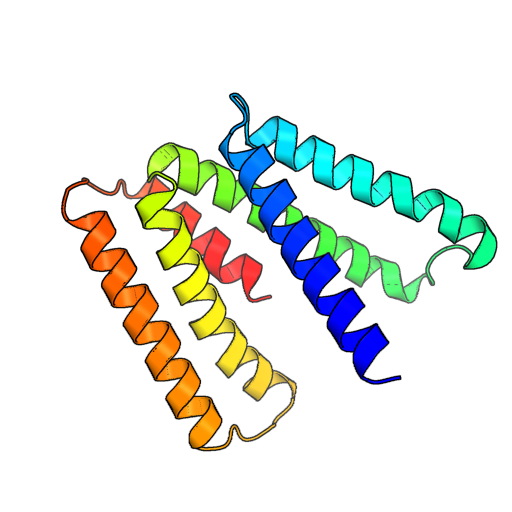 5.690 -8.460 -0.783 1.00 81.56 93 ARG A CA 1
ATOM 669 C C . ARG A 1 93 ? 6.714 -9.050 0.187 1.00 81.56 93 ARG A C 1
ATOM 671 O O . ARG A 1 93 ? 6.419 -9.118 1.378 1.00 81.56 93 ARG A O 1
ATOM 678 N N . ALA A 1 94 ? 7.904 -9.421 -0.290 1.00 79.25 94 ALA A N 1
ATOM 679 C CA . ALA A 1 94 ? 8.989 -9.901 0.568 1.00 79.25 94 ALA A CA 1
ATOM 680 C C . ALA A 1 94 ? 9.413 -8.836 1.583 1.00 79.25 94 ALA A C 1
ATOM 682 O O . ALA A 1 94 ? 9.498 -9.124 2.775 1.00 79.25 94 ALA A O 1
ATOM 683 N N . ILE A 1 95 ? 9.622 -7.603 1.109 1.00 83.69 95 ILE A N 1
ATOM 684 C CA . ILE A 1 95 ? 10.006 -6.465 1.949 1.00 83.69 95 ILE A CA 1
ATOM 685 C C . ILE A 1 95 ? 8.923 -6.194 2.996 1.00 83.69 95 ILE A C 1
ATOM 687 O O . ILE A 1 95 ? 9.239 -6.079 4.177 1.00 83.69 95 ILE A O 1
ATOM 691 N N . SER A 1 96 ? 7.650 -6.148 2.596 1.00 83.75 96 SER A N 1
ATOM 692 C CA . SER A 1 96 ? 6.558 -5.881 3.533 1.00 83.75 96 SER A CA 1
ATOM 693 C C . SER A 1 96 ? 6.459 -6.944 4.625 1.00 83.75 96 SER A C 1
ATOM 695 O O . SER A 1 96 ? 6.356 -6.590 5.792 1.00 83.75 96 SER A O 1
ATOM 697 N N . VAL A 1 97 ? 6.549 -8.237 4.287 1.00 80.88 97 VAL A N 1
ATOM 698 C CA . VAL A 1 97 ? 6.513 -9.321 5.291 1.00 80.88 97 VAL A CA 1
ATOM 699 C C . VAL A 1 97 ? 7.722 -9.254 6.227 1.00 80.88 97 VAL A C 1
ATOM 701 O O . VAL A 1 97 ? 7.567 -9.414 7.437 1.00 80.88 97 VAL A O 1
ATOM 704 N N . LEU A 1 98 ? 8.911 -8.979 5.686 1.00 80.00 98 LEU A N 1
ATOM 705 C CA . LEU A 1 98 ? 10.135 -8.825 6.475 1.00 80.00 98 LEU A CA 1
ATOM 706 C C . LEU A 1 98 ? 10.065 -7.666 7.466 1.00 80.00 98 LEU A C 1
ATOM 708 O O . LEU A 1 98 ? 10.631 -7.776 8.549 1.00 80.00 98 LEU A O 1
ATOM 712 N N . LEU A 1 99 ? 9.407 -6.569 7.094 1.00 81.81 99 LEU A N 1
ATOM 713 C CA . LEU A 1 99 ? 9.303 -5.372 7.925 1.00 81.81 99 LEU A CA 1
ATOM 714 C C . LEU A 1 99 ? 8.142 -5.449 8.919 1.00 81.81 99 LEU A C 1
ATOM 716 O O . LEU A 1 99 ? 8.317 -5.071 10.075 1.00 81.81 99 LEU A O 1
ATOM 720 N N . VAL A 1 100 ? 6.980 -5.965 8.506 1.00 82.62 100 VAL A N 1
ATOM 721 C CA . VAL A 1 100 ? 5.772 -5.953 9.347 1.00 82.62 100 VAL A CA 1
ATOM 722 C C . VAL A 1 100 ? 5.946 -6.810 10.601 1.00 82.62 100 VAL A C 1
ATOM 724 O O . VAL A 1 100 ? 5.450 -6.460 11.662 1.00 82.62 100 VAL A O 1
ATOM 727 N N . VAL A 1 101 ? 6.686 -7.916 10.501 1.00 78.69 101 VAL A N 1
ATOM 728 C CA . VAL A 1 101 ? 6.919 -8.861 11.602 1.00 78.69 101 VAL A CA 1
ATOM 729 C C . VAL A 1 101 ? 7.699 -8.234 12.767 1.00 78.69 101 VAL A C 1
ATOM 731 O O . VAL A 1 101 ? 7.179 -8.234 13.884 1.00 78.69 101 VAL A O 1
ATOM 734 N N . PRO A 1 102 ? 8.930 -7.717 12.572 1.00 75.69 102 PRO A N 1
ATOM 735 C CA . PRO A 1 102 ? 9.678 -7.086 13.650 1.00 75.69 102 PRO A CA 1
ATOM 736 C C . PRO A 1 102 ? 9.001 -5.801 14.124 1.00 75.69 102 PRO A C 1
ATOM 738 O O . PRO A 1 102 ? 9.052 -5.518 15.316 1.00 75.69 102 PRO A O 1
ATOM 741 N N . LEU A 1 103 ? 8.333 -5.055 13.235 1.00 79.12 103 LEU A N 1
ATOM 742 C CA . LEU A 1 103 ? 7.608 -3.844 13.615 1.00 79.12 103 LEU A CA 1
ATOM 743 C C . LEU A 1 103 ? 6.417 -4.171 14.526 1.00 79.12 103 LEU A C 1
ATOM 745 O O . LEU A 1 103 ? 6.258 -3.539 15.566 1.00 79.12 103 LEU A O 1
ATOM 749 N N . ALA A 1 104 ? 5.636 -5.202 14.194 1.00 78.00 104 ALA A N 1
ATOM 750 C CA . ALA A 1 104 ? 4.544 -5.679 15.036 1.00 78.00 104 ALA A CA 1
ATOM 751 C C . ALA A 1 104 ? 5.062 -6.175 16.392 1.00 78.00 104 ALA A C 1
ATOM 753 O O . ALA A 1 104 ? 4.554 -5.740 17.418 1.00 78.00 104 ALA A O 1
ATOM 754 N N . ALA A 1 105 ? 6.115 -7.002 16.407 1.00 78.00 105 ALA A N 1
ATOM 755 C CA . ALA A 1 105 ? 6.711 -7.503 17.649 1.00 78.00 105 ALA A CA 1
ATOM 756 C C . ALA A 1 105 ? 7.280 -6.377 18.529 1.00 78.00 105 ALA A C 1
ATOM 758 O O . ALA A 1 105 ? 7.157 -6.418 19.751 1.00 78.00 105 ALA A O 1
ATOM 759 N N . PHE A 1 106 ? 7.881 -5.355 17.914 1.00 78.62 106 PHE A N 1
ATOM 760 C CA . PHE A 1 106 ? 8.377 -4.175 18.617 1.00 78.62 106 PHE A CA 1
ATOM 761 C C . PHE A 1 106 ? 7.238 -3.335 19.212 1.00 78.62 106 PHE A C 1
ATOM 763 O O . PHE A 1 106 ? 7.353 -2.879 20.347 1.00 78.62 106 PHE A O 1
ATOM 770 N N . LEU A 1 107 ? 6.141 -3.146 18.471 1.00 79.38 107 LEU A N 1
ATOM 771 C CA . LEU A 1 107 ? 5.006 -2.321 18.896 1.00 79.38 107 LEU A CA 1
ATOM 772 C C . LEU A 1 107 ? 4.118 -2.997 19.951 1.00 79.38 107 LEU A C 1
ATOM 774 O O . LEU A 1 107 ? 3.640 -2.312 20.853 1.00 79.38 107 LEU A O 1
ATOM 778 N N . THR A 1 108 ? 3.879 -4.310 19.855 1.00 76.56 108 THR A N 1
ATOM 779 C CA . THR A 1 108 ? 3.043 -5.043 20.827 1.00 76.56 108 THR A CA 1
ATOM 780 C C . THR A 1 108 ? 3.836 -5.600 22.007 1.00 76.56 108 THR A C 1
ATOM 782 O O . THR A 1 108 ? 3.251 -5.907 23.041 1.00 76.56 108 THR A O 1
ATOM 785 N N . GLY A 1 109 ? 5.162 -5.729 21.879 1.00 73.81 109 GLY A N 1
ATOM 786 C CA . GLY A 1 109 ? 6.013 -6.393 22.870 1.00 73.81 109 GLY A CA 1
ATOM 787 C C . GLY A 1 109 ? 5.848 -7.918 22.900 1.00 73.81 109 GLY A C 1
ATOM 788 O O . GLY A 1 109 ? 6.430 -8.584 23.763 1.00 73.81 109 GLY A O 1
ATOM 789 N N . ASP A 1 110 ? 5.078 -8.484 21.967 1.00 73.81 110 ASP A N 1
ATOM 790 C CA . ASP A 1 110 ? 4.813 -9.916 21.911 1.00 73.81 110 ASP A CA 1
ATOM 791 C C . ASP A 1 110 ? 6.032 -10.690 21.408 1.00 73.81 110 ASP A C 1
ATOM 793 O O . ASP A 1 110 ? 6.669 -10.359 20.403 1.00 73.81 110 ASP A O 1
ATOM 797 N N . ARG A 1 111 ? 6.335 -11.798 22.089 1.00 71.25 111 ARG A N 1
ATOM 798 C CA . ARG A 1 111 ? 7.370 -12.734 21.646 1.00 71.25 111 ARG A CA 1
ATOM 799 C C . ARG A 1 111 ? 6.774 -13.692 20.624 1.00 71.25 111 ARG A C 1
ATOM 801 O O . ARG A 1 111 ? 5.967 -14.555 20.963 1.00 71.25 111 ARG A O 1
ATOM 808 N N . LEU A 1 112 ? 7.213 -13.565 19.376 1.00 70.44 112 LEU A N 1
ATOM 809 C CA . LEU A 1 112 ? 6.884 -14.514 18.317 1.00 70.44 112 LEU A CA 1
ATOM 810 C C . LEU A 1 112 ? 7.376 -15.916 18.697 1.00 70.44 112 LEU A C 1
ATOM 812 O O . LEU A 1 112 ? 8.559 -16.132 18.960 1.00 70.44 112 LEU A O 1
ATOM 816 N N . GLY A 1 113 ? 6.459 -16.883 18.706 1.00 79.62 113 GLY A N 1
ATOM 817 C CA . GLY A 1 113 ? 6.808 -18.289 18.882 1.00 79.62 113 GLY A CA 1
ATOM 818 C C . GLY A 1 113 ? 7.685 -18.799 17.734 1.00 79.62 113 GLY A C 1
ATOM 819 O O . GLY A 1 113 ? 7.593 -18.326 16.600 1.00 79.62 113 GLY A O 1
ATOM 820 N N . ILE A 1 114 ? 8.500 -19.820 18.011 1.00 80.44 114 ILE A N 1
ATOM 821 C CA . ILE A 1 114 ? 9.448 -20.412 17.047 1.00 80.44 114 ILE A CA 1
ATOM 822 C C . ILE A 1 114 ? 8.745 -20.847 15.746 1.00 80.44 114 ILE A C 1
ATOM 824 O O . ILE A 1 114 ? 9.285 -20.658 14.659 1.00 80.44 114 ILE A O 1
ATOM 828 N N . GLY A 1 115 ? 7.512 -21.363 15.839 1.00 79.81 115 GLY A N 1
ATOM 829 C CA . GLY A 1 115 ? 6.715 -21.755 14.672 1.00 79.81 115 GLY A CA 1
ATOM 830 C C . GLY A 1 115 ? 6.325 -20.583 13.762 1.00 79.81 115 GLY A C 1
ATOM 831 O O . GLY A 1 115 ? 6.388 -20.714 12.542 1.00 79.81 115 GLY A O 1
ATOM 832 N N . ALA A 1 116 ? 5.990 -19.421 14.334 1.00 75.50 116 ALA A N 1
ATOM 833 C CA . ALA A 1 116 ? 5.714 -18.219 13.548 1.00 75.50 116 ALA A CA 1
ATOM 834 C C . ALA A 1 116 ? 6.984 -17.751 12.826 1.00 75.50 116 ALA A C 1
ATOM 836 O O . ALA A 1 116 ? 6.943 -17.482 11.626 1.00 75.50 116 ALA A O 1
ATOM 837 N N . LEU A 1 117 ? 8.123 -17.745 13.528 1.00 80.19 117 LEU A N 1
ATOM 838 C CA . LEU A 1 117 ? 9.419 -17.383 12.951 1.00 80.19 117 LEU A CA 1
ATOM 839 C C . LEU A 1 117 ? 9.794 -18.291 11.768 1.00 80.19 117 LEU A C 1
ATOM 841 O O . LEU A 1 117 ? 10.209 -17.799 10.721 1.00 80.19 117 LEU A O 1
ATOM 845 N N . ALA A 1 118 ? 9.592 -19.605 11.905 1.00 82.75 118 ALA A N 1
ATOM 846 C CA . ALA A 1 118 ? 9.835 -20.566 10.831 1.00 82.75 118 ALA A CA 1
ATOM 847 C C . ALA A 1 118 ? 8.942 -20.305 9.604 1.00 82.75 118 ALA A C 1
ATOM 849 O O . ALA A 1 118 ? 9.428 -20.319 8.473 1.00 82.75 118 ALA A O 1
ATOM 850 N N . GLY A 1 119 ? 7.656 -20.004 9.820 1.00 79.75 119 GLY A N 1
ATOM 851 C CA . GLY A 1 119 ? 6.734 -19.629 8.745 1.00 79.75 119 GLY A CA 1
ATOM 852 C C . GLY A 1 119 ? 7.168 -18.355 8.015 1.00 79.75 119 GLY A C 1
ATOM 853 O O . GLY A 1 119 ? 7.131 -18.304 6.787 1.00 79.75 119 GLY A O 1
ATOM 854 N N . ILE A 1 120 ? 7.655 -17.356 8.752 1.00 79.25 120 ILE A N 1
ATOM 855 C CA . ILE A 1 120 ? 8.174 -16.108 8.180 1.00 79.25 120 ILE A CA 1
ATOM 856 C C . ILE A 1 120 ? 9.403 -16.384 7.314 1.00 79.25 120 ILE A C 1
ATOM 858 O O . ILE A 1 120 ? 9.439 -15.954 6.163 1.00 79.25 120 ILE A O 1
ATOM 862 N N . VAL A 1 121 ? 10.379 -17.142 7.823 1.00 82.50 121 VAL A N 1
ATOM 863 C CA . VAL A 1 121 ? 11.580 -17.516 7.056 1.00 82.50 121 VAL A CA 1
ATOM 864 C C . VAL A 1 121 ? 11.199 -18.248 5.770 1.00 82.50 121 VAL A C 1
ATOM 866 O O . VAL A 1 121 ? 11.743 -17.937 4.712 1.00 82.50 121 VAL A O 1
ATOM 869 N N . LEU A 1 122 ? 10.229 -19.165 5.832 1.00 84.75 122 LEU A N 1
ATOM 870 C CA . LEU A 1 122 ? 9.745 -19.888 4.657 1.00 84.75 122 LEU A CA 1
ATOM 871 C C . LEU A 1 122 ? 9.111 -18.948 3.619 1.00 84.75 122 LEU A C 1
ATOM 873 O O . LEU A 1 122 ? 9.424 -19.045 2.431 1.00 84.75 122 LEU A O 1
ATOM 877 N N . ILE A 1 123 ? 8.263 -18.010 4.057 1.00 80.69 123 ILE A N 1
ATOM 878 C CA . ILE A 1 123 ? 7.638 -17.011 3.176 1.00 80.69 123 ILE A CA 1
ATOM 879 C C . ILE A 1 123 ? 8.715 -16.148 2.512 1.00 80.69 123 ILE A C 1
ATOM 881 O O . ILE A 1 123 ? 8.726 -16.018 1.288 1.00 80.69 123 ILE A O 1
ATOM 885 N N . VAL A 1 124 ? 9.658 -15.620 3.292 1.00 79.06 124 VAL A N 1
ATOM 886 C CA . VAL A 1 124 ? 10.750 -14.776 2.790 1.00 79.06 124 VAL A CA 1
ATOM 887 C C . VAL A 1 124 ? 11.629 -15.534 1.799 1.00 79.06 124 VAL A C 1
ATOM 889 O O . VAL A 1 124 ? 11.924 -15.010 0.726 1.00 79.06 124 VAL A O 1
ATOM 892 N N . ALA A 1 125 ? 12.005 -16.775 2.114 1.00 82.38 125 ALA A N 1
ATOM 893 C CA . ALA A 1 125 ? 12.802 -17.612 1.224 1.00 82.38 125 ALA A CA 1
ATOM 894 C C . ALA A 1 125 ? 12.066 -17.889 -0.095 1.00 82.38 125 ALA A C 1
ATOM 896 O O . ALA A 1 125 ? 12.652 -17.743 -1.168 1.00 82.38 125 ALA A O 1
ATOM 897 N N . SER A 1 126 ? 10.772 -18.221 -0.037 1.00 78.94 126 SER A N 1
ATOM 898 C CA . SER A 1 126 ? 9.961 -18.470 -1.237 1.00 78.94 126 SER A CA 1
ATOM 899 C C . SER A 1 126 ? 9.840 -17.229 -2.128 1.00 78.94 126 SER A C 1
ATOM 901 O O . SER A 1 126 ? 10.011 -17.318 -3.344 1.00 78.94 126 SER A O 1
ATOM 903 N N . LEU A 1 127 ? 9.630 -16.052 -1.531 1.00 73.88 127 LEU A N 1
ATOM 904 C CA . LEU A 1 127 ? 9.546 -14.789 -2.260 1.00 73.88 127 LEU A CA 1
ATOM 905 C C . LEU A 1 127 ? 10.905 -14.380 -2.837 1.00 73.88 127 LEU A C 1
ATOM 907 O O . LEU A 1 127 ? 10.957 -13.881 -3.959 1.00 73.88 127 LEU A O 1
ATOM 911 N N . GLY A 1 128 ? 12.000 -14.644 -2.119 1.00 71.81 128 GLY A N 1
ATOM 912 C CA . GLY A 1 128 ? 13.362 -14.449 -2.616 1.00 71.81 128 GLY A CA 1
ATOM 913 C C . GLY A 1 128 ? 13.667 -15.328 -3.831 1.00 71.81 128 GLY A C 1
ATOM 914 O O . GLY A 1 128 ? 14.189 -14.835 -4.829 1.00 71.81 128 GLY A O 1
ATOM 915 N N . LEU A 1 129 ? 13.270 -16.603 -3.800 1.00 79.81 129 LEU A N 1
ATOM 916 C CA . LEU A 1 129 ? 13.405 -17.507 -4.947 1.00 79.81 129 LEU A CA 1
ATOM 917 C C . LEU A 1 129 ? 12.574 -17.039 -6.149 1.00 79.81 129 LEU A C 1
ATOM 919 O O . LEU A 1 129 ? 13.077 -17.044 -7.273 1.00 79.81 129 LEU A O 1
ATOM 923 N N . LEU A 1 130 ? 11.337 -16.582 -5.922 1.00 70.81 130 LEU A N 1
ATOM 924 C CA . LEU A 1 130 ? 10.492 -16.003 -6.971 1.00 70.81 130 LEU A CA 1
ATOM 925 C C . LEU A 1 130 ? 11.108 -14.729 -7.564 1.00 70.81 130 LEU A C 1
ATOM 927 O O . LEU A 1 130 ? 11.116 -14.571 -8.782 1.00 70.81 130 LEU A O 1
ATOM 931 N N . ALA A 1 131 ? 11.673 -13.853 -6.730 1.00 68.25 131 ALA A N 1
ATOM 932 C CA . ALA A 1 131 ? 12.349 -12.638 -7.178 1.00 68.25 131 ALA A CA 1
ATOM 933 C C . ALA A 1 131 ? 13.594 -12.948 -8.027 1.00 68.25 131 ALA A C 1
ATOM 935 O O . ALA A 1 131 ? 13.766 -12.366 -9.097 1.00 68.25 131 ALA A O 1
ATOM 936 N N . VAL A 1 132 ? 14.428 -13.902 -7.597 1.00 72.50 132 VAL A N 1
ATOM 937 C CA . VAL A 1 132 ? 15.607 -14.356 -8.358 1.00 72.50 132 VAL A CA 1
ATOM 938 C C . VAL A 1 132 ? 15.193 -15.010 -9.675 1.00 72.50 132 VAL A C 1
ATOM 940 O O . VAL A 1 132 ? 15.818 -14.768 -10.704 1.00 72.50 132 VAL A O 1
ATOM 943 N N . SER A 1 133 ? 14.129 -15.817 -9.670 1.00 71.75 133 SER A N 1
ATOM 944 C CA . SER A 1 133 ? 13.599 -16.429 -10.891 1.00 71.75 133 SER A CA 1
ATOM 945 C C . SER A 1 133 ? 13.055 -15.391 -11.869 1.00 71.75 133 SER A C 1
ATOM 947 O O . SER A 1 133 ? 13.210 -15.569 -13.072 1.00 71.75 133 SER A O 1
ATOM 949 N N . ALA A 1 134 ? 12.423 -14.326 -11.374 1.00 66.00 134 ALA A N 1
ATOM 950 C CA . ALA A 1 134 ? 11.849 -13.281 -12.212 1.00 66.00 134 ALA A CA 1
ATOM 951 C C . ALA A 1 134 ? 12.910 -12.298 -12.747 1.00 66.00 134 ALA A C 1
ATOM 953 O O . ALA A 1 134 ? 12.750 -11.773 -13.843 1.00 66.00 134 ALA A O 1
ATOM 954 N N . GLY A 1 135 ? 13.984 -12.042 -11.990 1.00 63.88 135 GLY A N 1
ATOM 955 C CA . GLY A 1 135 ? 15.033 -11.074 -12.341 1.00 63.88 135 GLY A CA 1
ATOM 956 C C . GLY A 1 135 ? 16.159 -11.611 -13.231 1.00 63.88 135 GLY A C 1
ATOM 957 O O . GLY A 1 135 ? 17.026 -10.838 -13.630 1.00 63.88 135 GLY A O 1
ATOM 958 N N . ARG A 1 136 ? 16.165 -12.913 -13.548 1.00 64.00 136 ARG A N 1
ATOM 959 C CA . ARG A 1 136 ? 17.223 -13.571 -14.339 1.00 64.00 136 ARG A CA 1
ATOM 960 C C . ARG A 1 136 ? 17.387 -13.026 -15.763 1.00 64.00 136 ARG A C 1
ATOM 962 O O . ARG A 1 136 ? 18.491 -13.110 -16.289 1.00 64.00 136 ARG A O 1
ATOM 969 N N . ASP A 1 137 ? 16.343 -12.410 -16.320 1.00 58.34 137 ASP A N 1
ATOM 970 C CA . ASP A 1 137 ? 16.311 -11.961 -17.719 1.00 58.34 137 ASP A CA 1
ATOM 971 C C . ASP A 1 137 ? 16.199 -10.430 -17.893 1.00 58.34 137 ASP A C 1
ATOM 973 O O . ASP A 1 137 ? 16.083 -9.946 -19.018 1.00 58.34 137 ASP A O 1
ATOM 977 N N . THR A 1 138 ? 16.236 -9.629 -16.816 1.00 60.28 138 THR A N 1
ATOM 978 C CA . THR A 1 138 ? 15.970 -8.176 -16.903 1.00 60.28 138 THR A CA 1
ATOM 979 C C . THR A 1 138 ? 17.008 -7.324 -16.177 1.00 60.28 138 THR A C 1
ATOM 981 O O . THR A 1 138 ? 17.210 -7.482 -14.973 1.00 60.28 138 THR A O 1
ATOM 984 N N . SER A 1 139 ? 17.598 -6.338 -16.865 1.00 65.19 139 SER A N 1
ATOM 985 C CA . SER A 1 139 ? 18.340 -5.257 -16.207 1.00 65.19 139 SER A CA 1
ATOM 986 C C . SER A 1 139 ? 17.365 -4.420 -15.377 1.00 65.19 139 SER A C 1
ATOM 988 O O . SER A 1 139 ? 16.522 -3.720 -15.938 1.00 65.19 139 SER A O 1
ATOM 990 N N . PHE A 1 140 ? 17.448 -4.505 -14.052 1.00 69.75 140 PHE A N 1
ATOM 991 C CA . PHE A 1 140 ? 16.521 -3.812 -13.163 1.00 69.75 140 PHE A CA 1
ATOM 992 C C . PHE A 1 140 ? 17.032 -2.386 -12.888 1.00 69.75 140 PHE A C 1
ATOM 994 O O . PHE A 1 140 ? 18.063 -2.225 -12.231 1.00 69.75 140 PHE A O 1
ATOM 1001 N N . PRO A 1 141 ? 16.383 -1.333 -13.417 1.00 78.62 141 PRO A N 1
ATOM 1002 C CA . PRO A 1 141 ? 16.934 0.015 -13.352 1.00 78.62 141 PRO A CA 1
ATOM 1003 C C . PRO A 1 141 ? 16.883 0.552 -11.913 1.00 78.62 141 PRO A C 1
ATOM 1005 O O . PRO A 1 141 ? 15.919 0.318 -11.184 1.00 78.62 141 PRO A O 1
ATOM 1008 N N . LEU A 1 142 ? 17.900 1.320 -11.502 1.00 80.25 142 LEU A N 1
ATOM 1009 C CA . LEU A 1 142 ? 18.010 1.874 -10.142 1.00 80.25 142 LEU A CA 1
ATOM 1010 C C . LEU A 1 142 ? 16.736 2.620 -9.678 1.00 80.25 142 LEU A C 1
ATOM 1012 O O . LEU A 1 142 ? 16.298 2.395 -8.548 1.00 80.25 142 LEU A O 1
ATOM 1016 N N . PRO A 1 143 ? 16.056 3.423 -10.525 1.00 82.56 143 PRO A N 1
ATOM 1017 C CA . PRO A 1 143 ? 14.763 4.000 -10.167 1.00 82.56 143 PRO A CA 1
ATOM 1018 C C . PRO A 1 143 ? 13.682 2.963 -9.817 1.00 82.56 143 PRO A C 1
ATOM 1020 O O . PRO A 1 143 ? 12.919 3.188 -8.880 1.00 82.56 143 PRO A O 1
ATOM 1023 N N . ALA A 1 144 ? 13.619 1.814 -10.505 1.00 80.44 144 ALA A N 1
ATOM 1024 C CA . ALA A 1 144 ? 12.671 0.747 -10.172 1.00 80.44 144 ALA A CA 1
ATOM 1025 C C . ALA A 1 144 ? 12.969 0.139 -8.795 1.00 80.44 144 ALA A C 1
ATOM 1027 O O . ALA A 1 144 ? 12.034 -0.120 -8.039 1.00 80.44 144 ALA A O 1
ATOM 1028 N N . MET A 1 145 ? 14.248 -0.028 -8.431 1.00 81.06 145 MET A N 1
ATOM 1029 C CA . MET A 1 145 ? 14.653 -0.500 -7.096 1.00 81.06 145 MET A CA 1
ATOM 1030 C C . MET A 1 145 ? 14.193 0.455 -5.999 1.00 81.06 145 MET A C 1
ATOM 1032 O O . MET A 1 145 ? 13.608 0.016 -5.010 1.00 81.06 145 MET A O 1
ATOM 1036 N N . VAL A 1 146 ? 14.413 1.758 -6.193 1.00 84.62 146 VAL A N 1
ATOM 1037 C CA . VAL A 1 146 ? 14.021 2.788 -5.222 1.00 84.62 146 VAL A CA 1
ATOM 1038 C C . VAL A 1 146 ? 12.507 2.787 -5.018 1.00 84.62 146 VAL A C 1
ATOM 1040 O O . VAL A 1 146 ? 12.046 2.699 -3.882 1.00 84.62 146 VAL A O 1
ATOM 1043 N N . TRP A 1 147 ? 11.720 2.802 -6.099 1.00 86.56 147 TRP A N 1
ATOM 1044 C CA . TRP A 1 147 ? 10.257 2.765 -5.992 1.00 86.56 147 TRP A CA 1
ATOM 1045 C C . TRP A 1 147 ? 9.735 1.459 -5.382 1.00 86.56 147 TRP A C 1
ATOM 1047 O O . TRP A 1 147 ? 8.790 1.490 -4.596 1.00 86.56 147 TRP A O 1
ATOM 1057 N N . THR A 1 148 ? 10.382 0.327 -5.674 1.00 83.25 148 THR A N 1
ATOM 1058 C CA . THR A 1 148 ? 10.072 -0.978 -5.063 1.00 83.25 148 THR A CA 1
ATOM 1059 C C . THR A 1 148 ? 10.335 -0.958 -3.555 1.00 83.25 148 THR A C 1
ATOM 1061 O O . THR A 1 148 ? 9.500 -1.419 -2.778 1.00 83.25 148 THR A O 1
ATOM 1064 N N . GLY A 1 149 ? 11.459 -0.378 -3.123 1.00 83.56 149 GLY A N 1
ATOM 1065 C CA . GLY A 1 149 ? 11.796 -0.229 -1.707 1.00 83.56 149 GLY A CA 1
ATOM 1066 C C . GLY A 1 149 ? 10.818 0.680 -0.962 1.00 83.56 149 GLY A C 1
ATOM 1067 O O . GLY A 1 149 ? 10.327 0.307 0.102 1.00 83.56 149 GLY A O 1
ATOM 1068 N N . ILE A 1 150 ? 10.472 1.831 -1.551 1.00 86.25 150 ILE A N 1
ATOM 1069 C CA . ILE A 1 150 ? 9.479 2.759 -0.989 1.00 86.25 150 ILE A CA 1
ATOM 1070 C C . ILE A 1 150 ? 8.120 2.064 -0.855 1.00 86.25 150 ILE A C 1
ATOM 1072 O O . ILE A 1 150 ? 7.503 2.150 0.205 1.00 86.25 150 ILE A O 1
ATOM 1076 N N . ALA A 1 151 ? 7.666 1.342 -1.885 1.00 84.50 151 ALA A N 1
ATOM 1077 C CA . ALA A 1 151 ? 6.407 0.599 -1.843 1.00 84.50 151 ALA A CA 1
ATOM 1078 C C . ALA A 1 151 ? 6.420 -0.484 -0.750 1.00 84.50 151 ALA A C 1
ATOM 1080 O O . ALA A 1 151 ? 5.464 -0.603 0.012 1.00 84.50 151 ALA A O 1
ATOM 1081 N N . GLY A 1 152 ? 7.518 -1.236 -0.629 1.00 83.06 152 GLY A N 1
ATOM 1082 C CA . GLY A 1 152 ? 7.679 -2.268 0.396 1.00 83.06 152 GLY A CA 1
ATOM 1083 C C . GLY A 1 152 ? 7.631 -1.713 1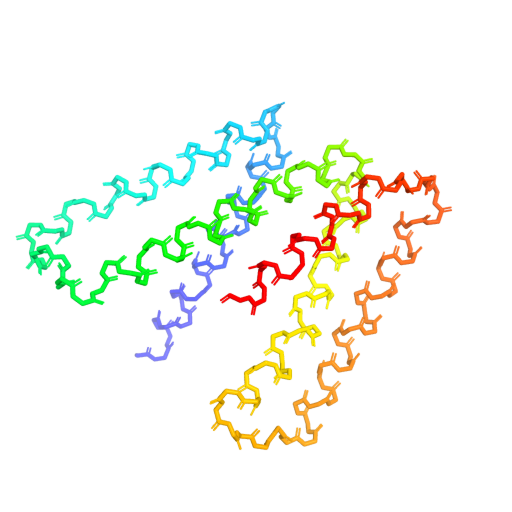.820 1.00 83.06 152 GLY A C 1
ATOM 1084 O O . GLY A 1 152 ? 6.913 -2.265 2.656 1.00 83.06 152 GLY A O 1
ATOM 1085 N N . LEU A 1 153 ? 8.345 -0.609 2.069 1.00 86.00 153 LEU A N 1
ATOM 1086 C CA . LEU A 1 153 ? 8.392 0.073 3.365 1.00 86.00 153 LEU A CA 1
ATOM 1087 C C . LEU A 1 153 ? 7.041 0.683 3.741 1.00 86.00 153 LEU A C 1
ATOM 1089 O O . LEU A 1 153 ? 6.556 0.462 4.842 1.00 86.00 153 LEU A O 1
ATOM 1093 N N . SER A 1 154 ? 6.425 1.423 2.820 1.00 84.62 154 SER A N 1
ATOM 1094 C CA . SER A 1 154 ? 5.139 2.089 3.064 1.00 84.62 154 SER A CA 1
ATOM 1095 C C . SER A 1 154 ? 3.972 1.114 3.229 1.00 84.62 154 SER A C 1
ATOM 1097 O O . SER A 1 154 ? 3.037 1.426 3.945 1.00 84.62 154 SER A O 1
ATOM 1099 N N . THR A 1 155 ? 4.047 -0.089 2.652 1.00 81.94 155 THR A N 1
ATOM 1100 C CA . THR A 1 155 ? 3.045 -1.147 2.887 1.00 81.94 155 THR A CA 1
ATOM 1101 C C . THR A 1 155 ? 3.183 -1.795 4.274 1.00 81.94 155 THR A C 1
ATOM 1103 O O . THR A 1 155 ? 2.253 -2.452 4.736 1.00 81.94 155 THR A O 1
ATOM 1106 N N . ALA A 1 156 ? 4.347 -1.678 4.919 1.00 77.19 156 ALA A N 1
ATOM 1107 C CA . ALA A 1 156 ? 4.606 -2.287 6.224 1.00 77.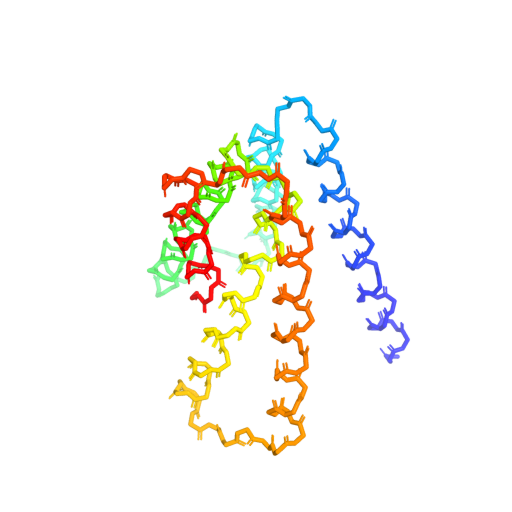19 156 ALA A CA 1
ATOM 1108 C C . ALA A 1 156 ? 4.179 -1.411 7.416 1.00 77.19 156 ALA A C 1
ATOM 1110 O O . ALA A 1 156 ? 4.197 -1.903 8.544 1.00 77.19 156 ALA A O 1
ATOM 1111 N N . VAL A 1 157 ? 3.835 -0.143 7.168 1.00 65.56 157 VAL A N 1
ATOM 1112 C CA . VAL A 1 157 ? 3.442 0.870 8.163 1.00 65.56 157 VAL A CA 1
ATOM 1113 C C . VAL A 1 157 ? 1.970 1.210 7.982 1.00 65.56 157 VAL A C 1
ATOM 1115 O O . VAL A 1 157 ? 1.267 1.286 9.010 1.00 65.56 157 VAL A O 1
#

Secondary structure (DSSP, 8-state):
-HHHHHHHHHHHHHHHHHHHHHHHHSS-HHHHHHHHHHHHHHHHGGGHHHH-SPPGGGHHHHHHHHHHHHHHHHHHHHHHHHH-HHHHHHHHHHHHHHHHHHHHHHHH-----HHHHHHHHHHHHHHHHHHHHHHTT----HHHHHHHHHHHHHHT-

Foldseek 3Di:
DVVVVVVVVVVVVVVVVVLVVVLVPDPHSLVSVVVVVVVVVVVCVVVCVVVPDDDPVCVVVVVVLVVLVVLLSVLLVQLCVQANCQQLVLLLVLLLLVQLVVVVCVVVVDDDDPVNVVVSVVSNVVSVVSNCVSCVPDDRDPSSVVSSNSNSVSSSD

Radius of gyration: 18.19 Å; chains: 1; bounding box: 44×37×43 Å

pLDDT: mean 82.12, std 7.18, range [58.34, 94.31]